Protein AF-A0A376VGQ2-F1 (afdb_monomer_lite)

Radius of gyration: 21.18 Å; chains: 1; bounding box: 52×31×46 Å

Structure (mmCIF, N/CA/C/O backbone):
data_AF-A0A376VGQ2-F1
#
_entry.id   AF-A0A376VGQ2-F1
#
loop_
_atom_site.group_PDB
_atom_site.id
_atom_site.type_symbol
_atom_site.label_atom_id
_atom_site.label_alt_id
_atom_site.label_comp_id
_atom_site.label_asym_id
_atom_site.label_entity_id
_atom_site.label_seq_id
_atom_site.pdbx_PDB_ins_code
_atom_site.Cartn_x
_atom_site.Cartn_y
_atom_site.Cartn_z
_atom_site.occupancy
_atom_site.B_iso_or_equiv
_atom_site.auth_seq_id
_atom_site.auth_comp_id
_atom_site.auth_asym_id
_atom_site.auth_atom_id
_atom_site.pdbx_PDB_model_num
ATOM 1 N N . MET A 1 1 ? -8.356 -1.073 19.296 1.00 95.88 1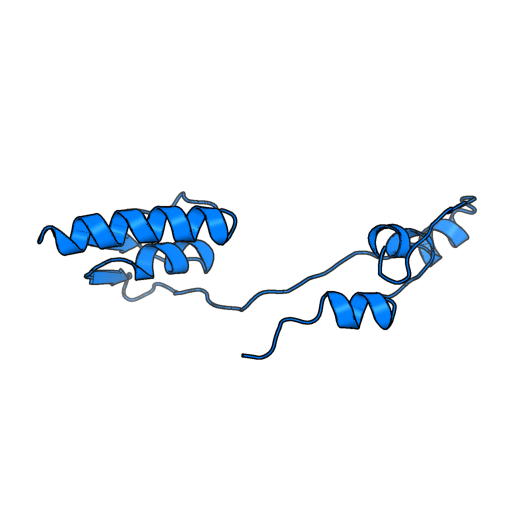 MET A N 1
ATOM 2 C CA . MET A 1 1 ? -7.292 -1.321 18.312 1.00 95.88 1 MET A CA 1
ATOM 3 C C . MET A 1 1 ? -6.186 -0.32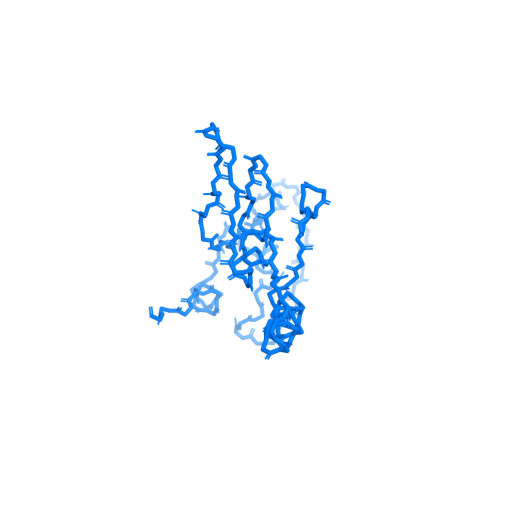4 18.583 1.00 95.88 1 MET A C 1
ATOM 5 O O . MET A 1 1 ? -6.433 0.868 18.449 1.00 95.88 1 MET A O 1
ATOM 9 N N . ASP A 1 2 ? -5.030 -0.816 19.023 1.00 97.25 2 ASP A N 1
ATOM 10 C CA . ASP A 1 2 ? -3.755 -0.090 18.993 1.00 97.25 2 ASP A CA 1
ATOM 11 C C . ASP A 1 2 ? -2.974 -0.679 17.812 1.00 97.25 2 ASP A C 1
ATOM 13 O O . ASP A 1 2 ? -2.704 -1.881 17.793 1.00 97.25 2 ASP A O 1
ATOM 17 N N . LEU A 1 3 ? -2.720 0.140 16.790 1.00 97.12 3 LEU A N 1
ATOM 18 C CA . LEU A 1 3 ? -2.116 -0.286 15.523 1.00 97.12 3 LEU A CA 1
ATOM 19 C C . LEU A 1 3 ? -0.710 0.289 15.317 1.00 97.12 3 LEU A C 1
ATOM 21 O O . LEU A 1 3 ? -0.173 0.165 14.222 1.00 97.12 3 LEU A O 1
ATOM 25 N N . LYS A 1 4 ? -0.082 0.887 16.339 1.00 97.12 4 LYS A N 1
ATOM 26 C CA . LYS A 1 4 ? 1.195 1.612 16.178 1.00 97.12 4 LYS A CA 1
ATOM 27 C C . LYS A 1 4 ? 2.328 0.774 15.571 1.00 97.12 4 LYS A C 1
ATOM 29 O O . LYS A 1 4 ? 3.123 1.286 14.794 1.00 97.12 4 LYS A O 1
ATOM 34 N N . ASN A 1 5 ? 2.361 -0.522 15.887 1.00 97.44 5 ASN A N 1
ATOM 35 C CA . ASN A 1 5 ? 3.364 -1.471 15.393 1.00 97.44 5 ASN A CA 1
ATOM 36 C C . ASN A 1 5 ? 2.854 -2.319 14.213 1.00 97.44 5 ASN A C 1
ATOM 38 O O . ASN A 1 5 ? 3.522 -3.265 13.799 1.00 97.44 5 ASN A O 1
ATOM 42 N N . PHE A 1 6 ? 1.658 -2.033 13.691 1.00 97.50 6 PHE A N 1
ATOM 43 C CA . PHE A 1 6 ? 1.125 -2.731 12.528 1.00 97.50 6 PHE A CA 1
ATOM 44 C C . PHE A 1 6 ? 1.753 -2.159 11.256 1.00 97.50 6 PHE A C 1
ATOM 46 O O . PHE A 1 6 ? 1.554 -0.988 10.931 1.00 97.50 6 PHE A O 1
ATOM 53 N N . ALA A 1 7 ? 2.497 -3.001 10.540 1.00 96.81 7 ALA A N 1
ATOM 54 C CA . ALA A 1 7 ? 3.223 -2.625 9.327 1.00 96.81 7 ALA A CA 1
ATOM 55 C C . ALA A 1 7 ? 2.362 -2.641 8.048 1.00 96.81 7 ALA A C 1
ATOM 57 O O . ALA A 1 7 ? 2.849 -2.267 6.985 1.00 96.81 7 ALA A O 1
ATOM 58 N N . GLY A 1 8 ? 1.095 -3.060 8.136 1.00 94.19 8 GLY A N 1
ATOM 59 C CA . GLY A 1 8 ? 0.203 -3.207 6.986 1.00 94.19 8 GLY A CA 1
ATOM 60 C C . GLY A 1 8 ? -0.032 -4.662 6.576 1.00 94.19 8 GLY A C 1
ATOM 61 O O . GLY A 1 8 ? 0.503 -5.603 7.160 1.00 94.19 8 GLY A O 1
ATOM 62 N N . GLY A 1 9 ? -0.872 -4.825 5.561 1.00 95.44 9 GLY A N 1
ATOM 63 C CA . GLY A 1 9 ? -1.170 -6.075 4.870 1.00 95.44 9 GLY A CA 1
ATOM 64 C C . GLY A 1 9 ? -1.726 -5.753 3.485 1.00 95.44 9 GLY A C 1
ATOM 65 O O . GLY A 1 9 ? -1.981 -4.585 3.181 1.00 95.44 9 GLY A O 1
ATOM 66 N N . ASP A 1 10 ? -1.918 -6.758 2.635 1.00 96.50 10 ASP A N 1
ATOM 67 C CA . ASP A 1 10 ? -2.628 -6.542 1.377 1.00 96.50 10 ASP A CA 1
ATOM 68 C C . ASP A 1 10 ? -4.088 -6.124 1.641 1.00 96.50 10 ASP A C 1
ATOM 70 O O . ASP A 1 10 ? -4.689 -6.452 2.672 1.00 96.50 10 ASP A O 1
ATOM 74 N N . GLN A 1 11 ? -4.659 -5.361 0.707 1.00 96.06 11 GLN A N 1
ATOM 75 C CA . GLN A 1 11 ? -6.011 -4.822 0.850 1.00 96.06 11 GLN A CA 1
ATOM 76 C C . GLN A 1 11 ? -7.076 -5.919 1.070 1.00 96.06 11 GLN A C 1
ATOM 78 O O . GLN A 1 11 ? -7.894 -5.738 1.975 1.00 96.06 11 GLN A O 1
ATOM 83 N N . PRO A 1 12 ? -7.083 -7.054 0.339 1.00 97.94 12 PRO A N 1
ATOM 84 C CA . PRO A 1 12 ? -8.017 -8.154 0.601 1.00 97.94 12 PRO A CA 1
ATOM 85 C C . PRO A 1 12 ? -7.956 -8.701 2.032 1.00 97.94 12 PRO A C 1
ATOM 87 O O . PRO A 1 12 ? -8.994 -8.839 2.684 1.00 97.94 12 PRO A O 1
ATOM 90 N N . SER A 1 13 ? -6.759 -8.967 2.557 1.00 97.81 13 SER A N 1
ATOM 91 C CA . SER A 1 13 ? -6.582 -9.455 3.929 1.00 97.81 13 SER A CA 1
ATOM 92 C C . SER A 1 13 ? -7.106 -8.454 4.962 1.00 97.81 13 SER A C 1
ATOM 94 O O . SER A 1 13 ? -7.820 -8.822 5.899 1.00 97.81 13 SER A O 1
ATOM 96 N N . MET A 1 14 ? -6.819 -7.162 4.776 1.00 98.00 14 MET A N 1
ATOM 97 C CA . MET A 1 14 ? -7.337 -6.119 5.665 1.00 98.00 14 MET A CA 1
ATOM 98 C C . MET A 1 14 ? -8.857 -5.958 5.548 1.00 98.00 14 MET A C 1
ATOM 100 O O . MET A 1 14 ? -9.530 -5.732 6.553 1.00 98.00 14 MET A O 1
ATOM 104 N N . GLN A 1 15 ? -9.422 -6.116 4.349 1.00 98.19 15 GLN A N 1
ATOM 105 C CA . GLN A 1 15 ? -10.868 -6.098 4.133 1.00 98.19 15 GLN A CA 1
ATOM 106 C C . GLN A 1 15 ? -11.552 -7.263 4.855 1.00 98.19 15 GLN A C 1
ATOM 108 O O . GLN A 1 15 ? -12.616 -7.082 5.451 1.00 98.19 15 GLN A O 1
ATOM 113 N N . TYR A 1 16 ? -10.932 -8.445 4.849 1.00 98.38 16 TYR A N 1
ATOM 114 C CA . TYR A 1 16 ? -11.423 -9.610 5.580 1.00 98.38 16 TYR A CA 1
ATOM 115 C C . TYR A 1 16 ? -11.469 -9.356 7.095 1.00 98.38 16 TYR A C 1
ATOM 117 O O . TYR A 1 16 ? -12.485 -9.626 7.737 1.00 98.38 16 TYR A O 1
ATOM 125 N N . ILE A 1 17 ? -10.425 -8.741 7.660 1.00 98.06 17 ILE A N 1
ATOM 126 C CA . ILE A 1 17 ? -10.419 -8.302 9.066 1.00 98.06 17 ILE A CA 1
ATOM 127 C C . ILE A 1 17 ? -11.519 -7.260 9.312 1.00 98.06 17 ILE A C 1
ATOM 129 O O . ILE A 1 17 ? -12.276 -7.366 10.277 1.00 98.06 17 ILE A O 1
ATOM 133 N N . GLY A 1 18 ? -11.649 -6.275 8.422 1.00 97.88 18 GLY A N 1
ATOM 134 C CA . GLY A 1 18 ? -12.683 -5.245 8.494 1.00 97.88 18 GLY A CA 1
ATOM 135 C C . GLY A 1 18 ? -14.106 -5.810 8.500 1.00 97.88 18 GLY A C 1
ATOM 136 O O . GLY A 1 18 ? -14.970 -5.308 9.222 1.00 97.88 18 GLY A O 1
ATOM 137 N N . LYS A 1 19 ? -14.350 -6.897 7.757 1.00 98.44 19 LYS A N 1
ATOM 138 C CA . LYS A 1 19 ? -15.622 -7.630 7.786 1.00 98.44 19 LYS A CA 1
ATOM 139 C C . LYS A 1 19 ? -15.913 -8.180 9.185 1.00 98.44 19 LYS A C 1
ATOM 141 O O . LYS A 1 19 ? -16.977 -7.892 9.725 1.00 98.44 19 LYS A O 1
ATOM 146 N N . ALA A 1 20 ? -14.961 -8.885 9.795 1.00 98.25 20 ALA A N 1
ATOM 147 C CA . ALA A 1 20 ? -15.123 -9.423 11.147 1.00 98.25 20 ALA A CA 1
ATOM 148 C C . ALA A 1 20 ? -15.301 -8.311 12.203 1.00 98.25 20 ALA A C 1
ATOM 150 O O . ALA A 1 20 ? -16.110 -8.439 13.121 1.00 98.25 20 ALA A O 1
ATOM 151 N N . LEU A 1 21 ? -14.596 -7.181 12.054 1.00 97.94 21 LEU A N 1
ATOM 152 C CA . LEU A 1 21 ? -14.783 -6.005 12.914 1.00 97.94 21 LEU A CA 1
ATOM 153 C C . LEU A 1 21 ? -16.197 -5.428 12.795 1.00 97.94 21 LEU A C 1
ATOM 155 O O . LEU A 1 21 ? -16.772 -5.017 13.800 1.00 97.94 21 LEU A O 1
ATOM 159 N N . LYS A 1 22 ? -16.769 -5.407 11.589 1.00 97.75 22 LYS A N 1
ATOM 160 C CA . LYS A 1 22 ? -18.147 -4.956 11.368 1.00 97.75 22 LYS A CA 1
ATOM 161 C C . LYS A 1 22 ? -19.157 -5.904 12.014 1.00 97.75 22 LYS A C 1
ATOM 163 O O . LYS A 1 22 ? -19.996 -5.440 12.773 1.00 97.75 22 LYS A O 1
ATOM 168 N N . GLU A 1 23 ? -19.014 -7.211 11.813 1.00 98.25 23 GLU A N 1
ATOM 169 C CA . GLU A 1 23 ? -19.870 -8.221 12.456 1.00 98.25 23 GLU A CA 1
ATOM 170 C C . GLU A 1 23 ? -19.835 -8.103 13.990 1.00 98.25 23 GLU A C 1
ATOM 172 O O . GLU A 1 23 ? -20.867 -8.169 14.660 1.00 98.25 23 GLU A O 1
ATOM 177 N N . PHE A 1 24 ? -18.655 -7.845 14.561 1.00 98.31 24 PHE A N 1
ATOM 178 C CA . PHE A 1 24 ? -18.509 -7.586 15.993 1.00 98.31 24 PHE A CA 1
ATOM 179 C C . PHE A 1 24 ? -19.240 -6.311 16.444 1.00 98.31 24 PHE A C 1
ATOM 181 O O . PHE A 1 24 ? -19.856 -6.294 17.511 1.00 98.31 24 PHE A O 1
ATOM 188 N N . ARG A 1 25 ? -19.206 -5.246 15.636 1.00 96.75 25 ARG A N 1
ATOM 189 C CA . ARG A 1 25 ? -19.949 -4.006 15.913 1.00 96.75 25 ARG A CA 1
ATOM 190 C C . ARG A 1 25 ? -21.453 -4.213 15.864 1.00 96.75 25 ARG A C 1
ATOM 192 O O . ARG A 1 25 ? -22.162 -3.686 16.720 1.00 96.75 25 ARG A O 1
ATOM 199 N N . ASP A 1 26 ? -21.920 -4.988 14.894 1.00 97.12 26 ASP A N 1
ATOM 200 C CA . ASP A 1 26 ? -23.337 -5.293 14.703 1.00 97.12 26 ASP A CA 1
ATOM 201 C C . ASP A 1 26 ? -23.894 -6.123 15.871 1.00 97.12 26 ASP A C 1
ATOM 203 O O . ASP A 1 26 ? -25.077 -6.033 16.192 1.00 97.12 26 ASP A O 1
ATOM 207 N N . SER A 1 27 ? -23.030 -6.830 16.611 1.00 98.19 27 SER A N 1
ATOM 208 C CA . SER A 1 27 ? -23.383 -7.467 17.886 1.00 98.19 27 SER A CA 1
ATOM 209 C C . SER A 1 27 ? -23.608 -6.468 19.043 1.00 98.19 27 SER A C 1
ATOM 211 O O . SER A 1 27 ? -23.710 -6.883 20.200 1.00 98.19 27 SER A O 1
ATOM 213 N N . GLY A 1 28 ? -23.595 -5.158 18.779 1.00 97.56 28 GLY A N 1
ATOM 214 C CA . GLY A 1 28 ? -23.774 -4.085 19.761 1.00 97.56 28 GLY A CA 1
ATOM 215 C C . GLY A 1 28 ? -22.526 -3.745 20.581 1.00 97.56 28 GLY A C 1
ATOM 216 O O . GLY A 1 28 ? -22.580 -2.868 21.444 1.00 97.56 28 GLY A O 1
ATOM 21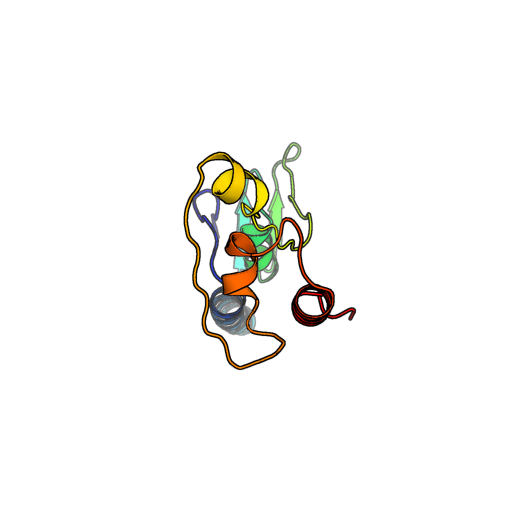7 N N . LYS A 1 29 ? -21.390 -4.412 20.335 1.00 98.12 29 LYS A N 1
ATOM 218 C CA . LYS A 1 29 ? -20.137 -4.156 21.056 1.00 98.12 29 LYS A CA 1
ATOM 219 C C . LYS A 1 29 ? -19.337 -3.055 20.349 1.00 98.12 29 LYS A C 1
ATOM 221 O O . LYS A 1 29 ? -19.092 -3.158 19.149 1.00 98.12 29 LYS A O 1
ATOM 226 N N . PRO A 1 30 ? -18.889 -2.003 21.054 1.00 97.75 30 PRO A N 1
ATOM 227 C CA . PRO A 1 30 ? -18.147 -0.926 20.415 1.00 97.75 30 PRO A CA 1
ATOM 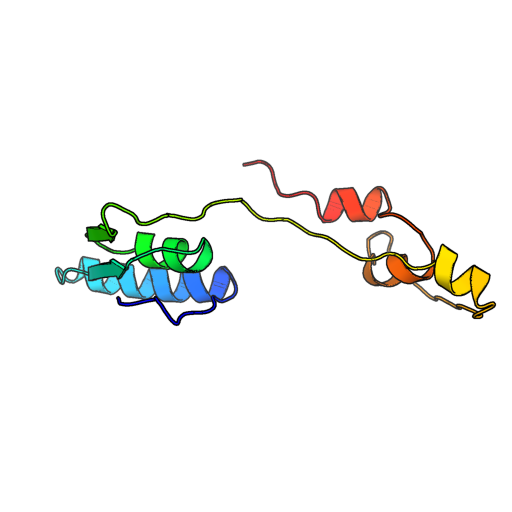228 C C . PRO A 1 30 ? -16.711 -1.346 20.072 1.00 97.75 30 PRO A C 1
ATOM 230 O O . PRO A 1 30 ? -16.038 -2.032 20.841 1.00 97.75 30 PRO A O 1
ATOM 233 N N . VAL A 1 31 ? -16.218 -0.851 18.940 1.00 98.44 31 VAL A N 1
ATOM 234 C CA . VAL A 1 31 ? -14.823 -0.936 18.503 1.00 98.44 31 VAL A CA 1
ATOM 235 C C . VAL A 1 31 ? -14.210 0.459 18.561 1.00 98.44 31 VAL A C 1
ATOM 237 O O . VAL A 1 31 ? -14.731 1.406 17.974 1.00 98.44 31 VAL A O 1
ATOM 240 N N . TYR A 1 32 ? -13.078 0.577 19.247 1.00 98.56 32 TYR A N 1
ATOM 241 C CA . TYR A 1 32 ? -12.310 1.817 19.364 1.00 98.56 32 TYR A CA 1
ATOM 242 C C . TYR A 1 32 ? -10.967 1.667 18.656 1.00 98.56 32 TYR A C 1
ATOM 244 O O . TYR A 1 32 ? -10.313 0.634 18.815 1.00 98.56 32 TYR A O 1
ATOM 252 N N . ALA A 1 33 ? -10.533 2.682 17.916 1.00 98.56 33 ALA A N 1
ATOM 253 C CA . ALA A 1 33 ? -9.175 2.807 17.396 1.00 98.56 33 ALA A CA 1
ATOM 254 C C . ALA A 1 33 ? -8.467 3.960 18.109 1.00 98.56 33 ALA A C 1
ATOM 256 O O . ALA A 1 33 ? -9.045 5.036 18.257 1.00 98.56 33 ALA A O 1
ATOM 257 N N . VAL A 1 34 ? -7.250 3.716 18.589 1.00 98.50 34 VAL A N 1
ATOM 258 C CA . VAL A 1 34 ? -6.455 4.698 19.333 1.00 98.50 34 VAL A CA 1
ATOM 259 C C . VAL A 1 34 ? -5.040 4.721 18.772 1.00 98.50 34 VAL A C 1
ATOM 261 O O . VAL A 1 34 ? -4.461 3.664 18.519 1.00 98.50 34 VAL A O 1
ATOM 264 N N . GLY A 1 35 ? -4.489 5.914 18.567 1.00 97.75 35 GLY A N 1
ATOM 265 C CA . GLY A 1 35 ? -3.161 6.064 17.990 1.00 97.75 35 GLY A CA 1
ATOM 266 C C . GLY A 1 35 ? -2.656 7.498 18.056 1.00 97.75 35 GLY A C 1
ATOM 267 O O . GLY A 1 35 ? -3.432 8.453 18.056 1.00 97.75 35 GLY A O 1
ATOM 268 N N . GLU A 1 36 ? -1.336 7.640 18.117 1.00 98.12 36 GLU A N 1
ATOM 269 C CA . GLU A 1 36 ? -0.673 8.939 17.974 1.00 98.12 36 GLU A CA 1
ATOM 270 C C . GLU A 1 36 ? -0.699 9.407 16.521 1.00 98.12 36 GLU A C 1
ATOM 272 O O . GLU A 1 36 ? -0.925 10.581 16.266 1.00 98.12 36 GLU A O 1
ATOM 277 N N . ASN A 1 37 ? -0.532 8.469 15.587 1.00 98.38 37 ASN A N 1
ATOM 278 C CA . ASN A 1 37 ? -0.595 8.657 14.144 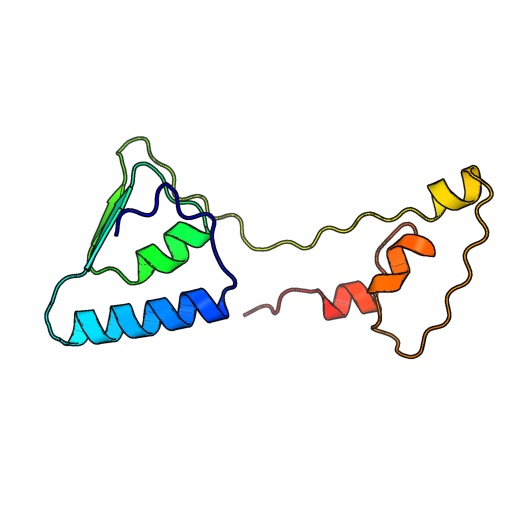1.00 98.38 37 ASN A CA 1
ATOM 279 C C . ASN A 1 37 ? -1.253 7.424 13.512 1.00 98.38 37 ASN A C 1
ATOM 281 O O . ASN A 1 37 ? -1.279 6.353 14.126 1.00 98.38 37 ASN A O 1
ATOM 285 N N . TYR A 1 38 ? -1.729 7.561 12.277 1.00 98.75 38 TYR A N 1
ATOM 286 C CA . TYR A 1 38 ? -2.146 6.434 11.448 1.00 98.75 38 TYR A CA 1
ATOM 287 C C . TYR A 1 38 ? -1.478 6.526 10.077 1.00 98.75 38 TYR A C 1
ATOM 289 O O . TYR A 1 38 ? -1.686 7.500 9.355 1.00 98.75 38 TYR A O 1
ATOM 297 N N . SER A 1 39 ? -0.727 5.494 9.693 1.00 98.50 39 SER A N 1
ATOM 298 C CA . SER A 1 39 ? -0.347 5.291 8.290 1.00 98.50 39 SER A CA 1
ATOM 299 C C . SER A 1 39 ? -1.571 4.937 7.439 1.00 98.50 39 SER A C 1
ATOM 301 O O . SER A 1 39 ? -2.601 4.523 7.978 1.00 98.50 39 SER A O 1
ATOM 303 N N . GLN A 1 40 ? -1.470 5.021 6.110 1.00 98.38 40 GLN A N 1
ATOM 304 C CA . GLN A 1 40 ? -2.575 4.686 5.203 1.00 98.38 40 GLN A CA 1
ATOM 305 C C . GLN A 1 40 ? -3.182 3.295 5.474 1.00 98.38 40 GLN A C 1
ATOM 307 O O . GLN A 1 40 ? -4.403 3.157 5.578 1.00 98.38 40 GLN A O 1
ATOM 312 N N . GLY A 1 41 ? -2.344 2.266 5.650 1.00 97.62 41 GLY A N 1
ATOM 313 C CA . GLY A 1 41 ? -2.802 0.904 5.953 1.00 97.62 41 GLY A CA 1
ATOM 314 C C . GLY A 1 41 ? -3.404 0.767 7.356 1.00 97.62 41 GLY A C 1
ATOM 315 O O . GLY A 1 41 ? -4.414 0.087 7.542 1.00 97.62 41 GLY A O 1
ATOM 316 N N . GLN A 1 42 ? -2.838 1.457 8.350 1.00 98.50 42 GLN A N 1
ATOM 317 C CA . GLN A 1 42 ? -3.405 1.491 9.703 1.00 98.50 42 GLN A CA 1
ATOM 318 C C . GLN A 1 42 ? -4.766 2.193 9.711 1.00 98.50 42 GLN A C 1
ATOM 320 O O . GLN A 1 42 ? -5.702 1.711 10.350 1.00 98.50 42 GLN A O 1
ATOM 325 N N . TYR A 1 43 ? -4.899 3.298 8.976 1.00 98.44 43 TYR A N 1
ATOM 326 C CA . TYR A 1 43 ? -6.145 4.045 8.873 1.00 98.44 43 TYR A CA 1
ATOM 327 C C . TYR A 1 43 ? -7.228 3.251 8.141 1.00 98.44 43 TYR A C 1
ATOM 329 O O . TYR A 1 43 ? -8.386 3.283 8.559 1.00 98.44 43 TYR A O 1
ATOM 337 N N . TYR A 1 44 ? -6.858 2.462 7.124 1.00 98.25 44 TYR A N 1
ATOM 338 C CA . TYR A 1 44 ? -7.784 1.542 6.461 1.00 98.25 44 TYR A CA 1
ATOM 339 C C . TYR A 1 44 ? -8.479 0.622 7.477 1.00 98.25 44 TYR A C 1
ATOM 341 O O . TYR A 1 44 ? -9.707 0.566 7.506 1.00 98.25 44 TYR A O 1
ATOM 349 N N . LEU A 1 45 ? -7.732 -0.024 8.381 1.00 98.00 45 LEU A N 1
ATOM 350 C CA . LEU A 1 45 ? -8.324 -0.844 9.449 1.00 98.00 45 LEU A CA 1
ATOM 351 C C . LEU A 1 45 ? -9.041 -0.010 10.521 1.00 98.00 45 LEU A C 1
ATOM 353 O O . LEU A 1 45 ? -10.129 -0.382 10.963 1.00 98.00 45 LEU A O 1
ATOM 357 N N . ALA A 1 46 ? -8.464 1.122 10.934 1.00 98.38 46 ALA A N 1
ATOM 358 C CA . ALA A 1 46 ? -9.064 2.005 11.934 1.00 98.38 46 ALA A CA 1
ATOM 359 C C . ALA A 1 46 ? -10.449 2.518 11.507 1.00 98.38 46 ALA A C 1
ATOM 361 O O . ALA A 1 46 ? -11.323 2.673 12.359 1.00 98.38 46 ALA A O 1
ATOM 362 N N . SER A 1 47 ? -10.679 2.700 10.201 1.00 98.12 47 SER A N 1
ATOM 363 C CA . SER A 1 47 ? -11.960 3.139 9.629 1.00 98.12 47 SER A CA 1
ATOM 364 C C . SER A 1 47 ? -13.137 2.203 9.940 1.00 98.12 47 SER A C 1
ATOM 366 O O . SER A 1 47 ? -14.289 2.636 9.961 1.00 98.12 47 SER A O 1
ATOM 368 N N . PHE A 1 48 ? -12.867 0.932 10.261 1.00 98.06 48 PHE A N 1
ATOM 369 C CA . PHE A 1 48 ? -13.898 -0.018 10.677 1.00 98.06 48 PHE A CA 1
ATOM 370 C C . PHE A 1 48 ? -14.338 0.166 12.139 1.00 98.06 48 PHE A C 1
ATOM 372 O O . PHE A 1 48 ? -15.318 -0.456 12.548 1.00 98.06 48 PHE A O 1
ATOM 379 N N . ALA A 1 49 ? -13.674 1.010 12.936 1.00 98.31 49 ALA A N 1
ATOM 380 C CA . ALA A 1 49 ? -14.058 1.303 14.318 1.00 98.31 49 ALA A CA 1
ATOM 381 C C . ALA A 1 49 ? -15.325 2.177 14.421 1.00 98.31 49 ALA A C 1
ATOM 383 O O . ALA A 1 49 ? -15.715 2.865 13.482 1.00 98.31 49 ALA A O 1
ATOM 384 N N . ASN A 1 50 ? -15.971 2.191 15.592 1.00 98.44 50 ASN A N 1
ATOM 385 C CA . ASN A 1 50 ? -17.033 3.154 15.909 1.00 98.44 50 ASN A CA 1
ATOM 386 C C . ASN A 1 50 ? -16.470 4.541 16.233 1.00 98.44 50 ASN A C 1
ATOM 388 O O . ASN A 1 50 ? -17.101 5.547 15.922 1.00 98.44 50 ASN A O 1
ATOM 392 N N . LYS A 1 51 ? -15.321 4.594 16.914 1.00 98.31 51 LYS A N 1
ATOM 393 C CA . LYS A 1 51 ? -14.623 5.839 17.247 1.00 98.31 51 LYS A CA 1
ATOM 394 C C . LYS A 1 51 ? -13.132 5.676 17.007 1.00 98.31 51 LYS A C 1
ATOM 396 O O . LYS A 1 51 ? -12.553 4.654 17.377 1.00 98.31 51 LYS A O 1
ATOM 401 N N . ILE A 1 52 ? -12.536 6.712 16.434 1.00 98.56 52 ILE A N 1
ATOM 402 C CA . ILE A 1 52 ? -11.108 6.808 16.157 1.00 98.56 52 ILE A CA 1
ATOM 403 C C . ILE A 1 52 ? -10.583 8.000 16.952 1.00 98.56 52 ILE A C 1
ATOM 405 O O . ILE A 1 52 ? -11.083 9.113 16.799 1.00 98.56 52 ILE A O 1
ATOM 409 N N . TRP A 1 53 ? -9.604 7.762 17.815 1.00 98.50 53 TRP A N 1
ATOM 410 C CA . TRP A 1 53 ? -8.879 8.810 18.521 1.00 98.50 53 TRP A CA 1
ATOM 411 C C . TRP A 1 53 ? -7.507 8.999 17.900 1.00 98.50 53 TRP A C 1
ATOM 413 O O . TRP A 1 53 ? -6.823 8.029 17.566 1.00 98.50 53 TRP A O 1
ATOM 423 N N . LEU A 1 54 ? -7.139 10.266 17.765 1.00 98.56 54 LEU A N 1
ATOM 424 C CA . LEU A 1 54 ? -5.874 10.733 17.228 1.00 98.56 54 LEU A CA 1
ATOM 425 C C . LEU A 1 54 ? -5.285 11.736 18.219 1.00 98.56 54 LEU A C 1
ATOM 427 O O . LEU A 1 54 ? -6.026 12.525 18.814 1.00 98.56 54 LEU A O 1
ATOM 431 N N . SER A 1 55 ? -3.965 11.708 18.393 1.00 98.06 55 SER A N 1
ATOM 432 C CA . SER A 1 55 ? -3.263 12.768 19.120 1.00 98.06 55 SER A CA 1
ATOM 433 C C . SER A 1 55 ? -3.559 14.140 18.486 1.00 98.06 55 SER A C 1
ATOM 435 O O . SER A 1 55 ? -3.592 14.232 17.261 1.00 98.06 55 SER A O 1
ATOM 437 N N . PRO A 1 56 ? -3.712 15.236 19.255 1.00 97.88 56 PRO A N 1
ATOM 438 C CA . PRO A 1 56 ? -3.901 16.577 18.686 1.00 97.88 56 PRO A CA 1
ATOM 439 C C . PRO A 1 56 ? -2.786 17.025 17.727 1.00 97.88 56 PRO A C 1
ATOM 441 O O . PRO A 1 56 ? -3.003 17.911 16.909 1.00 97.88 56 PRO A O 1
ATOM 444 N N . GLN A 1 57 ? -1.596 16.427 17.847 1.00 98.19 57 GLN A N 1
ATOM 445 C CA . GLN A 1 57 ? -0.426 16.675 16.994 1.00 98.19 57 GLN A CA 1
ATOM 446 C C . GLN A 1 57 ? -0.177 15.532 15.992 1.00 98.19 57 GLN A C 1
ATOM 448 O O . GLN A 1 57 ? 0.879 15.475 15.368 1.00 98.19 57 GLN A O 1
ATOM 453 N N . GLY A 1 58 ? -1.115 14.590 15.887 1.00 97.69 58 GLY A N 1
ATOM 454 C CA . GLY A 1 58 ? -1.006 13.405 15.051 1.00 97.69 58 GLY A CA 1
ATOM 455 C C . GLY A 1 58 ? -1.354 13.650 13.588 1.00 97.69 58 GLY A C 1
ATOM 456 O O . GLY A 1 58 ? -2.033 14.616 13.242 1.00 97.69 58 GLY A O 1
ATOM 457 N N . VAL A 1 59 ? -0.947 12.716 12.731 1.00 98.50 59 VAL A N 1
ATOM 458 C CA . VAL A 1 59 ? -1.280 12.697 11.305 1.00 98.50 59 VAL A CA 1
ATOM 459 C C . VAL A 1 59 ? -2.044 11.430 10.923 1.00 98.50 59 VAL A C 1
ATOM 461 O O . VAL A 1 59 ? -1.796 10.339 11.444 1.00 98.50 59 VAL A O 1
ATOM 464 N N . VAL A 1 60 ? -2.978 11.589 9.987 1.00 98.56 60 VAL A N 1
ATOM 465 C CA . VAL A 1 60 ? -3.542 10.498 9.189 1.00 98.56 60 VAL A CA 1
ATOM 466 C C . VAL A 1 60 ? -2.905 10.600 7.808 1.00 98.56 60 VAL A C 1
ATOM 468 O O . VAL A 1 60 ? -3.241 11.493 7.032 1.00 98.56 60 VAL A O 1
ATOM 471 N N . ASP A 1 61 ? -1.937 9.734 7.536 1.00 98.12 61 ASP A N 1
ATOM 472 C CA . ASP A 1 61 ? -1.085 9.814 6.350 1.00 98.12 61 ASP A CA 1
ATOM 473 C C . ASP A 1 61 ? -1.734 9.091 5.159 1.00 98.12 61 ASP A C 1
ATOM 475 O O . ASP A 1 61 ? -1.593 7.879 4.989 1.00 98.12 61 ASP A O 1
ATOM 479 N N . LEU A 1 62 ? -2.518 9.829 4.364 1.00 97.62 62 LEU A N 1
ATOM 480 C CA . LEU A 1 62 ? -3.188 9.335 3.156 1.00 97.62 62 LEU A CA 1
ATOM 481 C C . LEU A 1 62 ? -2.571 9.964 1.907 1.00 97.62 62 LEU A C 1
ATOM 483 O O . LEU A 1 62 ? -2.745 11.152 1.654 1.00 97.62 62 LEU A O 1
ATOM 487 N N . HIS A 1 63 ? -1.919 9.140 1.088 1.00 95.56 63 HIS A N 1
ATOM 488 C CA . HIS A 1 63 ? -1.153 9.591 -0.084 1.00 95.56 63 HIS A CA 1
ATOM 489 C C . HIS A 1 63 ? -1.488 8.831 -1.386 1.00 95.56 63 HIS A C 1
ATOM 491 O O . HIS A 1 63 ? -0.832 9.014 -2.406 1.00 95.56 63 HIS A O 1
ATOM 497 N N . GLY A 1 64 ? -2.511 7.970 -1.368 1.00 93.25 64 GLY A N 1
ATOM 498 C CA . GLY A 1 64 ? -2.878 7.098 -2.494 1.00 93.25 64 GLY A CA 1
ATOM 499 C C . GLY A 1 64 ? -1.896 5.944 -2.745 1.00 93.25 64 GLY A C 1
ATOM 500 O O . GLY A 1 64 ? -0.947 5.750 -1.984 1.00 93.25 64 GLY A O 1
ATOM 501 N N . PHE A 1 65 ? -2.153 5.171 -3.805 1.00 92.94 65 PHE A N 1
ATOM 502 C CA . PHE A 1 65 ? -1.293 4.076 -4.262 1.00 92.94 65 PHE A CA 1
ATOM 503 C C . PHE A 1 65 ? -0.444 4.507 -5.456 1.00 92.94 65 PHE A C 1
ATOM 505 O O . PHE A 1 65 ? -0.900 5.259 -6.315 1.00 92.94 65 PHE A O 1
ATOM 512 N N . ALA A 1 66 ? 0.777 3.985 -5.529 1.00 91.94 66 ALA A N 1
ATOM 513 C CA . ALA A 1 66 ? 1.683 4.212 -6.642 1.00 91.94 66 ALA A CA 1
ATOM 514 C C . ALA A 1 66 ? 2.459 2.934 -6.970 1.00 91.94 66 ALA A C 1
ATOM 516 O O . ALA A 1 66 ? 2.748 2.122 -6.092 1.00 91.94 66 ALA A O 1
ATOM 517 N N . THR A 1 67 ? 2.830 2.792 -8.238 1.00 91.25 67 THR A N 1
ATOM 518 C CA . THR A 1 67 ? 3.727 1.743 -8.727 1.00 91.25 67 THR A CA 1
ATOM 519 C C . THR A 1 67 ? 4.969 2.391 -9.318 1.00 91.25 67 THR A C 1
ATOM 521 O O . THR A 1 67 ? 4.889 3.133 -10.298 1.00 91.25 67 THR A O 1
ATOM 524 N N . ASN A 1 68 ? 6.131 2.103 -8.741 1.00 90.88 68 ASN A N 1
ATOM 525 C CA . ASN A 1 68 ? 7.423 2.566 -9.227 1.00 90.88 68 ASN A CA 1
ATOM 526 C C . ASN A 1 68 ? 8.361 1.370 -9.419 1.00 90.88 68 ASN A C 1
ATOM 528 O O . ASN A 1 68 ? 8.589 0.582 -8.507 1.00 90.88 68 ASN A O 1
ATOM 532 N N . GLY A 1 69 ? 8.909 1.244 -10.623 1.00 92.06 69 GLY A N 1
ATOM 533 C CA . GLY A 1 69 ? 9.880 0.215 -10.977 1.00 92.06 69 GLY A CA 1
ATOM 534 C C . GLY A 1 69 ? 11.182 0.851 -11.436 1.00 92.06 69 GLY A C 1
ATOM 535 O O . GLY A 1 69 ? 11.176 1.929 -12.031 1.00 92.06 69 GLY A O 1
ATOM 536 N N . LEU A 1 70 ? 12.296 0.182 -11.164 1.00 96.31 70 LEU A N 1
ATOM 537 C CA . LEU A 1 70 ? 13.587 0.556 -11.725 1.00 96.31 70 LEU A CA 1
ATOM 538 C C . LEU A 1 70 ? 13.748 -0.064 -13.116 1.00 96.31 70 LEU A C 1
ATOM 540 O O . LEU A 1 70 ? 13.265 -1.167 -13.367 1.00 96.31 70 LEU A O 1
ATOM 544 N N . TYR A 1 71 ? 14.447 0.646 -13.997 1.00 97.75 71 TYR A N 1
ATOM 545 C CA . TYR A 1 71 ? 14.763 0.215 -15.353 1.00 97.75 71 TYR A CA 1
ATOM 546 C C . TYR A 1 71 ? 16.268 0.361 -15.578 1.00 97.75 71 TYR A C 1
ATOM 548 O O . TYR A 1 71 ? 16.856 1.386 -15.233 1.00 97.75 71 TYR A O 1
ATOM 556 N N . TYR A 1 72 ? 16.903 -0.690 -16.093 1.00 96.88 72 TYR A N 1
ATOM 557 C CA . TYR A 1 72 ? 18.356 -0.857 -16.043 1.00 96.88 72 TYR A CA 1
ATOM 558 C C . TYR A 1 72 ? 18.999 -1.103 -17.404 1.00 96.88 72 TYR A C 1
ATOM 560 O O . TYR A 1 72 ? 20.206 -1.337 -17.450 1.00 96.88 72 TYR A O 1
ATOM 568 N N . LYS A 1 73 ? 18.251 -1.064 -18.511 1.00 97.19 73 LYS A N 1
ATOM 569 C CA . LYS A 1 73 ? 18.790 -1.363 -19.846 1.00 97.19 73 LYS A CA 1
ATOM 570 C C . LYS A 1 73 ? 20.058 -0.557 -20.141 1.00 97.19 73 LYS A C 1
ATOM 572 O O . LYS A 1 73 ? 21.093 -1.138 -20.456 1.00 97.19 73 LYS A O 1
ATOM 577 N N . SER A 1 74 ? 20.014 0.760 -19.955 1.00 97.50 74 SER A N 1
ATOM 578 C CA . SER A 1 74 ? 21.171 1.634 -20.170 1.00 97.50 74 SER A CA 1
ATOM 579 C C . SER A 1 74 ? 22.370 1.296 -19.272 1.00 97.50 74 SER A C 1
ATOM 581 O O . SER A 1 74 ? 23.517 1.476 -19.682 1.00 97.50 74 SER A O 1
ATOM 583 N N . LEU A 1 75 ? 22.144 0.808 -18.048 1.00 98.00 75 LEU A N 1
ATOM 584 C CA . LEU A 1 75 ? 23.218 0.340 -17.165 1.00 98.00 75 LEU A CA 1
ATOM 585 C C . LEU A 1 75 ? 23.829 -0.966 -17.691 1.00 98.00 75 LEU A C 1
ATOM 587 O O . LEU A 1 75 ? 25.051 -1.083 -17.768 1.00 98.00 75 LEU A O 1
ATOM 591 N N . LEU A 1 76 ? 22.989 -1.929 -18.069 1.00 97.94 76 LEU A N 1
ATOM 592 C CA . LEU A 1 76 ? 23.413 -3.233 -18.581 1.00 97.94 76 LEU A CA 1
ATOM 593 C C . LEU A 1 76 ? 24.222 -3.093 -19.877 1.00 97.94 76 LEU A C 1
ATOM 595 O O . LEU A 1 76 ? 25.279 -3.713 -19.999 1.00 97.94 76 LEU A O 1
ATOM 599 N N . ASP A 1 77 ? 23.797 -2.208 -20.782 1.00 97.38 77 ASP A N 1
ATOM 600 C CA . ASP A 1 77 ? 24.527 -1.890 -22.014 1.00 97.38 77 ASP A CA 1
ATOM 601 C C . ASP A 1 77 ? 25.920 -1.316 -21.713 1.00 97.38 77 ASP A C 1
ATOM 603 O O . ASP A 1 77 ? 26.919 -1.743 -22.296 1.00 97.38 77 ASP A O 1
ATOM 607 N N . LYS A 1 78 ? 26.017 -0.381 -20.755 1.00 97.94 78 LYS A N 1
ATOM 608 C CA . LYS A 1 78 ? 27.299 0.210 -20.325 1.00 97.94 78 LYS A CA 1
ATOM 609 C C . LYS A 1 78 ? 28.241 -0.826 -19.717 1.00 97.94 78 LYS A C 1
ATOM 611 O O . LYS A 1 78 ? 29.450 -0.750 -19.926 1.00 97.94 78 LYS A O 1
ATOM 616 N N . LEU A 1 79 ? 27.690 -1.794 -18.992 1.00 98.25 79 LEU A N 1
ATOM 617 C CA . LEU A 1 79 ? 28.433 -2.915 -18.417 1.00 98.25 79 LEU A CA 1
ATOM 618 C C . LEU A 1 79 ? 28.689 -4.050 -19.423 1.00 98.25 79 LEU A C 1
ATOM 620 O O . LEU A 1 79 ? 29.317 -5.042 -19.064 1.00 98.25 79 LEU A O 1
ATOM 624 N N . LYS A 1 80 ? 28.241 -3.905 -20.679 1.00 96.88 80 LYS A N 1
ATOM 625 C CA . LYS A 1 80 ? 28.351 -4.909 -21.750 1.00 96.88 80 LYS A CA 1
ATOM 626 C C . LYS A 1 80 ? 27.720 -6.260 -21.384 1.00 96.88 80 LYS A C 1
ATOM 628 O O . LYS A 1 80 ? 28.188 -7.312 -21.819 1.00 96.88 80 LYS A O 1
ATOM 633 N N . VAL A 1 81 ? 26.649 -6.237 -20.591 1.00 97.56 81 VAL A N 1
ATOM 634 C CA . VAL A 1 81 ? 25.891 -7.436 -20.218 1.00 97.56 81 VAL A CA 1
ATOM 635 C C . VAL A 1 81 ? 25.033 -7.886 -21.400 1.00 97.56 81 VAL A C 1
ATOM 637 O O . VAL A 1 81 ? 24.264 -7.106 -21.955 1.00 97.56 81 VAL A O 1
ATOM 640 N N . SER A 1 82 ? 25.132 -9.164 -21.772 1.00 95.31 82 SER A N 1
ATOM 641 C CA . SER A 1 82 ? 24.276 -9.756 -22.806 1.00 95.31 82 SER A CA 1
ATOM 642 C C . SER A 1 82 ? 22.949 -10.207 -22.200 1.00 95.31 82 SER A C 1
ATOM 644 O O . SER A 1 82 ? 22.905 -11.164 -21.429 1.00 95.31 82 SER A O 1
ATOM 646 N N . THR A 1 83 ? 21.867 -9.514 -22.548 1.00 95.19 83 THR A N 1
ATOM 647 C CA . THR A 1 83 ? 20.518 -9.801 -22.042 1.00 95.19 83 THR A CA 1
ATOM 648 C C . THR A 1 83 ? 19.688 -10.478 -23.132 1.00 95.19 83 THR A C 1
ATOM 650 O O . THR A 1 83 ? 19.436 -9.887 -24.179 1.00 95.19 83 THR A O 1
ATOM 653 N N . HIS A 1 84 ? 19.228 -11.707 -22.881 1.00 95.25 84 HIS A N 1
ATOM 654 C CA . HIS A 1 84 ? 18.340 -12.449 -23.780 1.00 95.25 84 HIS A CA 1
ATOM 655 C C . HIS A 1 84 ? 16.995 -12.697 -23.093 1.00 95.25 84 HIS A C 1
ATOM 657 O O . HIS A 1 84 ? 16.930 -13.401 -22.088 1.00 95.25 84 HIS A O 1
ATOM 663 N N . VAL A 1 85 ? 15.919 -12.120 -23.632 1.00 93.44 85 VAL A N 1
ATOM 664 C CA . VAL A 1 85 ? 14.559 -12.255 -23.091 1.00 93.44 85 VAL A CA 1
ATOM 665 C C . VAL A 1 85 ? 13.676 -12.982 -24.098 1.00 93.44 85 VAL A C 1
ATOM 667 O O . VAL A 1 85 ? 13.544 -12.551 -25.240 1.00 93.44 85 VAL A O 1
ATOM 670 N N . PHE A 1 86 ? 13.009 -14.041 -23.647 1.00 94.62 86 PHE A N 1
ATOM 671 C CA . PHE A 1 86 ? 11.966 -14.736 -24.397 1.00 94.62 86 PHE A CA 1
ATOM 672 C C . PHE A 1 86 ? 10.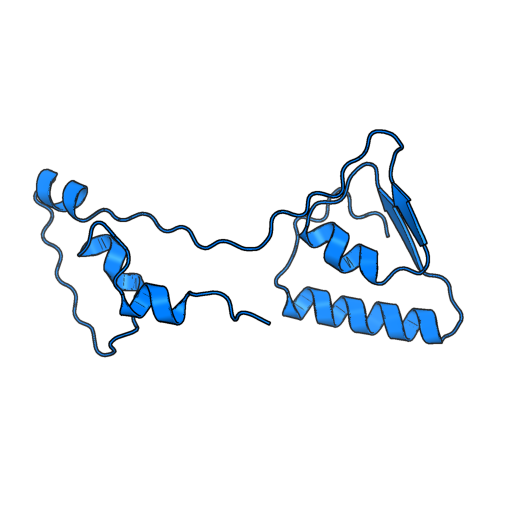626 -14.468 -23.711 1.00 94.62 86 PHE A C 1
ATOM 674 O O . PHE A 1 86 ? 10.464 -14.789 -22.533 1.00 94.62 86 PHE A O 1
ATOM 681 N N . ARG A 1 87 ? 9.663 -13.860 -24.417 1.00 91.81 87 ARG A N 1
ATOM 682 C CA . ARG A 1 87 ? 8.324 -13.598 -23.865 1.00 91.81 87 ARG A CA 1
ATOM 683 C C . ARG A 1 87 ? 7.223 -13.864 -24.880 1.00 91.81 87 ARG A C 1
ATOM 685 O O . ARG A 1 87 ? 7.381 -13.579 -26.063 1.00 91.81 87 ARG A O 1
ATOM 692 N N . VAL A 1 88 ? 6.075 -14.295 -24.365 1.00 88.94 88 VAL A N 1
ATOM 693 C CA . VAL A 1 88 ? 4.787 -14.292 -25.064 1.00 88.94 88 VAL A CA 1
ATOM 694 C C . VAL A 1 88 ? 3.792 -13.542 -24.180 1.00 88.94 88 VAL A C 1
ATOM 696 O O . VAL A 1 88 ? 3.669 -13.842 -22.994 1.00 88.94 88 VAL A O 1
ATOM 699 N N . GLY A 1 89 ? 3.114 -12.547 -24.752 1.00 90.25 89 GLY A N 1
ATOM 700 C CA . GLY A 1 89 ? 2.137 -11.703 -24.059 1.00 90.25 89 GLY A CA 1
ATOM 701 C C . GLY A 1 89 ? 2.552 -10.231 -23.997 1.00 90.25 89 GLY A C 1
ATOM 702 O O . GLY A 1 89 ? 3.600 -9.887 -23.451 1.00 90.25 89 GLY A O 1
ATOM 703 N N . THR A 1 90 ? 1.698 -9.359 -24.537 1.00 90.56 90 THR A N 1
ATOM 704 C CA . THR A 1 90 ? 1.924 -7.906 -24.641 1.00 90.56 90 THR A CA 1
ATOM 705 C C . THR A 1 90 ? 2.100 -7.239 -23.275 1.00 90.56 90 THR A C 1
ATOM 707 O O . THR A 1 90 ? 2.973 -6.392 -23.119 1.00 90.56 90 THR A O 1
ATOM 710 N N . TYR A 1 91 ? 1.336 -7.687 -22.275 1.00 91.38 91 TYR A N 1
ATOM 711 C CA . TYR A 1 91 ? 1.298 -7.120 -20.922 1.00 91.38 91 TYR A CA 1
ATOM 712 C C . TYR A 1 91 ? 2.234 -7.818 -19.923 1.00 91.38 91 TYR A C 1
ATOM 714 O O . TYR A 1 91 ? 2.202 -7.522 -18.732 1.00 91.38 91 TYR A O 1
ATOM 722 N N . LYS A 1 92 ? 3.083 -8.760 -20.364 1.00 92.75 92 LYS A N 1
ATOM 723 C CA . LYS A 1 92 ? 4.076 -9.395 -19.482 1.00 92.75 92 LYS A CA 1
ATOM 724 C C . LYS A 1 92 ? 5.238 -8.415 -19.243 1.00 92.75 92 LYS A C 1
ATOM 726 O O . LYS A 1 92 ? 6.296 -8.535 -19.863 1.00 92.75 92 LYS A O 1
ATOM 731 N N . SER A 1 93 ? 5.002 -7.422 -18.383 1.00 94.19 93 SER A N 1
ATOM 732 C CA . SER A 1 93 ? 5.844 -6.233 -18.167 1.00 94.19 93 SER A CA 1
ATOM 733 C C . SER A 1 93 ? 7.030 -6.456 -17.224 1.00 94.19 93 SER A C 1
ATOM 735 O O . SER A 1 93 ? 7.997 -5.707 -17.278 1.00 94.19 93 SER A O 1
ATOM 737 N N . ALA A 1 94 ? 7.031 -7.531 -16.428 1.00 93.44 94 ALA A N 1
ATOM 738 C CA . ALA A 1 94 ? 8.112 -7.843 -15.481 1.00 93.44 94 ALA A CA 1
ATOM 739 C C . ALA A 1 94 ? 9.509 -7.997 -16.127 1.00 93.44 94 ALA A C 1
ATOM 741 O O . ALA A 1 94 ? 10.519 -7.966 -15.431 1.00 93.44 94 ALA A O 1
ATOM 742 N N . VAL A 1 95 ? 9.575 -8.170 -17.451 1.00 94.44 95 VAL A N 1
ATOM 743 C CA . VAL A 1 95 ? 10.837 -8.240 -18.205 1.00 94.44 95 VAL A CA 1
ATOM 744 C C . VAL A 1 95 ? 11.347 -6.873 -18.664 1.00 94.44 95 VAL A C 1
ATOM 746 O O . VAL A 1 95 ? 12.515 -6.754 -19.023 1.00 94.44 95 VAL A O 1
ATOM 749 N N . GLU A 1 96 ? 10.495 -5.843 -18.674 1.00 96.31 96 GLU A N 1
ATOM 750 C CA . GLU A 1 96 ? 10.818 -4.519 -19.214 1.00 96.31 96 GLU A CA 1
ATOM 751 C C . GLU A 1 96 ? 12.015 -3.833 -18.541 1.00 96.31 96 GLU A C 1
ATOM 753 O O . GLU A 1 96 ? 12.805 -3.249 -19.287 1.00 96.31 96 GLU A O 1
ATOM 758 N N . PRO A 1 97 ? 12.257 -3.971 -17.218 1.00 97.31 97 PRO A N 1
ATOM 759 C CA . PRO A 1 97 ? 13.447 -3.415 -16.570 1.00 97.31 97 PRO A CA 1
ATOM 760 C C . PRO A 1 97 ? 14.784 -3.802 -17.211 1.00 97.31 97 PRO A C 1
ATOM 762 O O . PRO A 1 97 ? 15.760 -3.067 -17.082 1.00 97.31 97 PRO A O 1
ATOM 765 N N . PHE A 1 98 ? 14.850 -4.945 -17.897 1.00 96.88 98 PHE A N 1
ATOM 766 C CA . PHE A 1 98 ? 16.082 -5.455 -18.503 1.00 96.88 98 PHE A CA 1
ATOM 767 C C . PHE A 1 98 ? 16.263 -5.040 -19.969 1.00 96.88 98 PHE A C 1
ATOM 769 O O . PHE A 1 98 ? 17.357 -5.161 -20.510 1.00 96.88 98 PHE A O 1
ATOM 776 N N . ILE A 1 99 ? 15.200 -4.573 -20.628 1.00 96.06 99 ILE A N 1
ATOM 777 C CA . ILE A 1 99 ? 15.187 -4.304 -22.077 1.00 96.06 99 ILE A CA 1
ATOM 778 C C . ILE A 1 99 ? 14.761 -2.874 -22.430 1.00 96.06 99 ILE A C 1
ATOM 780 O O . ILE A 1 99 ? 14.844 -2.486 -23.596 1.00 96.06 99 ILE A O 1
ATOM 784 N N . ARG A 1 100 ? 14.310 -2.085 -21.449 1.00 96.94 100 ARG A N 1
ATOM 785 C CA . ARG A 1 100 ? 13.897 -0.682 -21.584 1.00 96.94 100 ARG A CA 1
ATOM 786 C C . ARG A 1 100 ? 14.455 0.167 -20.442 1.00 96.94 100 ARG A C 1
ATOM 788 O O . ARG A 1 100 ? 14.886 -0.370 -19.426 1.00 96.94 100 ARG A O 1
ATOM 795 N N . ASP A 1 101 ? 14.404 1.485 -20.627 1.00 97.56 101 ASP A N 1
ATOM 796 C CA . ASP A 1 101 ? 14.687 2.488 -19.586 1.00 97.56 101 ASP A CA 1
ATOM 797 C C . ASP A 1 101 ? 13.402 3.136 -19.029 1.00 97.56 101 ASP A C 1
ATOM 799 O O . ASP A 1 101 ? 13.454 3.965 -18.124 1.00 97.56 101 ASP A O 1
ATOM 803 N N . ASP A 1 102 ? 12.242 2.745 -19.560 1.00 96.44 102 ASP A N 1
ATOM 804 C CA . ASP A 1 102 ? 10.923 3.212 -19.157 1.00 96.44 102 ASP A CA 1
ATOM 805 C C . ASP A 1 102 ? 9.834 2.149 -19.379 1.00 96.44 102 ASP A C 1
ATOM 807 O O . ASP A 1 102 ? 9.995 1.177 -20.128 1.00 96.44 102 ASP A O 1
ATOM 811 N N . MET A 1 103 ? 8.698 2.366 -18.718 1.00 95.81 103 MET A N 1
ATOM 812 C CA . MET A 1 103 ? 7.503 1.535 -18.842 1.00 95.81 103 MET A CA 1
ATOM 813 C C . MET A 1 103 ? 6.893 1.658 -20.238 1.00 95.81 103 MET A C 1
ATOM 815 O O . MET A 1 103 ? 6.661 2.769 -20.724 1.00 95.81 103 MET A O 1
ATOM 819 N N . SER A 1 104 ? 6.578 0.525 -20.869 1.00 95.94 104 SER A N 1
ATOM 820 C CA . SER A 1 104 ? 5.884 0.524 -22.157 1.00 95.94 104 SER A CA 1
ATOM 821 C C . SER A 1 104 ? 4.458 1.088 -22.042 1.00 95.94 104 SER A C 1
ATOM 823 O O . SER A 1 104 ? 3.857 1.047 -20.965 1.00 95.94 104 SER A O 1
ATOM 825 N N . PRO A 1 105 ? 3.856 1.576 -23.146 1.00 96.12 105 PRO A N 1
ATOM 826 C CA . PRO A 1 105 ? 2.458 2.005 -23.138 1.00 96.12 105 PRO A CA 1
ATOM 827 C C . PRO A 1 105 ? 1.492 0.910 -22.664 1.00 96.12 105 PRO A C 1
ATOM 829 O O . PRO A 1 105 ? 0.562 1.209 -21.926 1.00 96.12 105 PRO A O 1
ATOM 832 N N . ALA A 1 106 ? 1.748 -0.352 -23.030 1.00 94.25 106 ALA A N 1
ATOM 833 C CA . ALA A 1 106 ? 0.926 -1.488 -22.616 1.00 94.25 106 ALA A CA 1
ATOM 834 C C . ALA A 1 106 ? 1.040 -1.759 -21.109 1.00 94.25 106 ALA A C 1
ATOM 836 O O . ALA A 1 106 ? 0.029 -1.948 -20.440 1.00 94.25 106 ALA A O 1
ATOM 837 N N . ALA A 1 107 ? 2.257 -1.734 -20.557 1.00 94.25 107 ALA A N 1
ATOM 838 C CA . ALA A 1 107 ? 2.458 -1.861 -19.115 1.00 94.25 107 ALA A CA 1
ATOM 839 C C . ALA A 1 107 ? 1.775 -0.709 -18.359 1.00 94.25 107 ALA A C 1
ATOM 841 O O . ALA A 1 107 ? 1.041 -0.948 -17.409 1.00 94.25 107 ALA A O 1
ATOM 842 N N . ARG A 1 108 ? 1.914 0.528 -18.852 1.00 93.81 108 ARG A N 1
ATOM 843 C CA . ARG A 1 108 ? 1.277 1.712 -18.257 1.00 93.81 108 ARG A CA 1
ATOM 844 C C . ARG A 1 108 ? -0.245 1.660 -18.294 1.00 93.81 108 ARG A C 1
ATOM 846 O O . ARG A 1 108 ? -0.881 2.141 -17.367 1.00 93.81 108 ARG A O 1
ATOM 853 N N . GLU A 1 109 ? -0.825 1.126 -19.362 1.00 93.25 109 GLU A N 1
ATOM 854 C CA . GLU A 1 109 ? -2.270 0.931 -19.470 1.00 93.25 109 GLU A CA 1
ATOM 855 C C . GLU A 1 109 ? -2.772 -0.100 -18.453 1.00 93.25 109 GLU A C 1
ATOM 857 O O . GLU A 1 109 ? -3.759 0.164 -17.771 1.00 93.25 109 GLU A O 1
ATOM 862 N N . ALA A 1 110 ? -2.082 -1.237 -18.325 1.00 91.12 110 ALA A N 1
ATOM 863 C CA . ALA A 1 110 ? -2.465 -2.298 -17.394 1.00 91.12 110 ALA A CA 1
ATOM 864 C C . ALA A 1 110 ? -2.270 -1.914 -15.919 1.00 91.12 110 ALA A C 1
ATOM 866 O O . ALA A 1 110 ? -3.086 -2.296 -15.084 1.00 91.12 110 ALA A O 1
ATOM 867 N N . ASP A 1 111 ? -1.219 -1.152 -15.610 1.00 91.00 111 ASP A N 1
ATOM 868 C CA . ASP A 1 111 ? -0.897 -0.714 -14.247 1.00 91.00 111 ASP A CA 1
ATOM 869 C C . ASP A 1 111 ? -1.647 0.570 -13.845 1.00 91.00 111 ASP A C 1
ATOM 871 O O . ASP A 1 111 ? -1.563 1.001 -12.691 1.00 91.00 111 ASP A O 1
ATOM 875 N N . ARG A 1 112 ? -2.375 1.214 -14.774 1.00 87.44 112 ARG A N 1
ATOM 876 C CA . ARG A 1 112 ? -3.131 2.432 -14.466 1.00 87.44 112 ARG A CA 1
ATOM 877 C C . ARG A 1 112 ? -4.192 2.109 -13.406 1.00 87.44 112 ARG A C 1
ATOM 879 O O . ARG A 1 112 ? -5.001 1.206 -13.628 1.00 87.44 112 ARG A O 1
ATOM 886 N N . PRO A 1 113 ? -4.237 2.854 -12.284 1.00 76.06 113 PRO A N 1
ATOM 887 C CA . PRO A 1 113 ? -5.318 2.716 -11.320 1.00 76.06 113 PRO A CA 1
ATOM 888 C C . PRO A 1 113 ? -6.668 2.877 -12.024 1.00 76.06 113 PRO A C 1
ATOM 890 O O . PRO A 1 113 ? -6.816 3.729 -12.899 1.00 76.06 113 PRO A O 1
ATOM 893 N N . LEU A 1 114 ? -7.644 2.042 -11.668 1.00 64.75 114 LEU A N 1
ATOM 894 C CA . LEU A 1 114 ? -9.011 2.213 -12.150 1.00 64.75 114 LEU A CA 1
ATOM 895 C C . LEU A 1 114 ? -9.568 3.512 -11.559 1.00 64.75 114 LEU A C 1
ATOM 897 O O . LEU A 1 114 ? -9.689 3.620 -10.338 1.00 64.75 114 LEU A O 1
ATOM 901 N N . ASP A 1 115 ? -9.892 4.469 -12.427 1.00 52.53 115 ASP A N 1
ATOM 902 C CA . ASP A 1 115 ? -10.626 5.676 -12.057 1.00 52.53 115 ASP A CA 1
ATOM 903 C C . ASP A 1 115 ? -12.052 5.250 -11.660 1.00 52.53 115 ASP A C 1
ATOM 905 O O . ASP A 1 115 ? -12.829 4.803 -12.508 1.00 52.53 115 ASP A O 1
ATOM 909 N N . TRP A 1 116 ? -12.369 5.312 -10.366 1.00 50.34 116 TRP A N 1
ATOM 910 C CA . TRP A 1 116 ? -13.732 5.203 -9.840 1.00 50.34 116 TRP A CA 1
ATOM 911 C C . TRP A 1 116 ? -14.269 6.586 -9.483 1.00 50.34 116 TRP A C 1
ATOM 913 O O . TRP A 1 116 ? -13.470 7.434 -9.024 1.00 50.34 116 TRP A O 1
#

Sequence (116 aa):
MDLKNFAGGDQPSMQYIGKALKEFRDSGKPVYAVGENYSQGQYYLASFANKIWLSPQGVVDLHGFATNGLYYKSLLDKLKVSTHVFRVGTYKSAVEPFIRDDMSPAAREADRPLDW

Organism: Escherichia coli (NCBI:txid562)

Secondary structure (DSSP, 8-state):
-B-TT-----HHHHHHHHHHHHHHHHTT---EEEES-B-HHHHHHHTTSSEEEE-TT--B------------HHHHHHTT---------TT-GGGHHHH-SS--HHHHHHHSPP--

pLDDT: mean 95.17, std 7.18, range [50.34, 98.75]

Foldseek 3Di:
DECPVPPADDPVVLVVVLVVLLVVVVVVDFFEAEDQEAEQRRVSNRVSGPYYDYNPPYYHHDDDDDDDDAACCVVCVVVVHDDDDDDDDPCPQPCRSNVHRDGDPSVCVVPPPDDD

InterPro domains:
  IPR002142 Peptidase S49 [PF01343] (24-111)
  IPR029045 ClpP/crotonase-like domain superfamily [SSF52096] (5-110)
  IPR047217 Signal peptide peptidase A, N-terminal [cd07018] (2-112)